Protein AF-X6D6J3-F1 (afdb_monomer_lite)

Secondary structure (DSSP, 8-state):
-----------PPP-------PPS---------PEEE-TTS-EEE---HHHHHHHHHHHHHHHHHHHHHHHT--HHHHHHHHHHHHHHHHHHHHHHHHHHHS---SHHHHHHHHHHHHHHHHTT-----HHHHHHHHHHHHT---

Radius of gyration: 28.51 Å; chains: 1; bounding box: 36×100×61 Å

Sequence (145 aa):
MSERQGKPGLREPEKQRDIFSPPKSVTWSRSMSIQLVCSNGQVVAAEGVAKLIAEHRRSIAELERLGKRAMEAEGTDAILLGQRLDAVMAEEAALRRRAAIAPVITIAEMKMKAAHFQRLTAHGWCEIDVDDLRALLDSFTKLQS

Foldseek 3Di:
DDDDDDDDDDDDDPPPDDPDPDPPDPPPPPPPQDFFQFPVRDTDGQDQLVVLLVVLVVLLVVLVVLVVVLVVDDDPVVVVSVVVSVVSVVVSLVSLRSSLQHADADPVSLVVSVVSVVVCVVVVSDDQDPSSVVSNVVSVVPHDD

pLDDT: mean 75.45, std 20.78, range [32.88, 96.06]

Structure (mmCIF, N/CA/C/O backbone):
data_AF-X6D6J3-F1
#
_entry.id   AF-X6D6J3-F1
#
loop_
_atom_site.group_PDB
_atom_site.id
_atom_site.type_symbol
_atom_site.label_atom_id
_atom_site.label_alt_id
_atom_site.label_comp_id
_atom_site.label_asym_id
_atom_site.label_entity_id
_atom_site.label_seq_id
_atom_site.pdbx_PDB_ins_code
_atom_site.Cartn_x
_atom_site.Cartn_y
_atom_site.Cartn_z
_atom_site.occupancy
_atom_site.B_iso_or_equiv
_atom_site.auth_seq_id
_atom_site.auth_comp_id
_atom_site.auth_asym_id
_atom_site.auth_atom_id
_atom_site.pdbx_PDB_model_num
ATOM 1 N N . MET A 1 1 ? 16.303 85.981 -34.163 1.00 40.22 1 MET A N 1
ATOM 2 C CA . MET A 1 1 ? 15.178 85.842 -35.112 1.00 40.22 1 MET A CA 1
ATOM 3 C C . MET A 1 1 ? 14.672 84.405 -35.060 1.00 40.22 1 MET A C 1
ATOM 5 O O . MET A 1 1 ? 15.509 83.520 -35.140 1.00 40.22 1 MET A O 1
ATOM 9 N N . SER A 1 2 ? 13.356 84.249 -34.842 1.00 44.34 2 SER A N 1
ATOM 10 C CA . SER A 1 2 ? 12.420 83.120 -35.090 1.00 44.34 2 SER A CA 1
ATOM 11 C C . SER A 1 2 ? 12.946 81.677 -35.135 1.00 44.34 2 SER A C 1
ATOM 13 O O . SER A 1 2 ? 13.811 81.356 -35.934 1.00 44.34 2 SER A O 1
ATOM 15 N N . GLU A 1 3 ? 12.506 80.767 -34.256 1.00 40.75 3 GLU A N 1
ATOM 16 C CA . GLU A 1 3 ? 11.193 80.067 -34.187 1.00 40.75 3 GLU A CA 1
ATOM 17 C C . GLU A 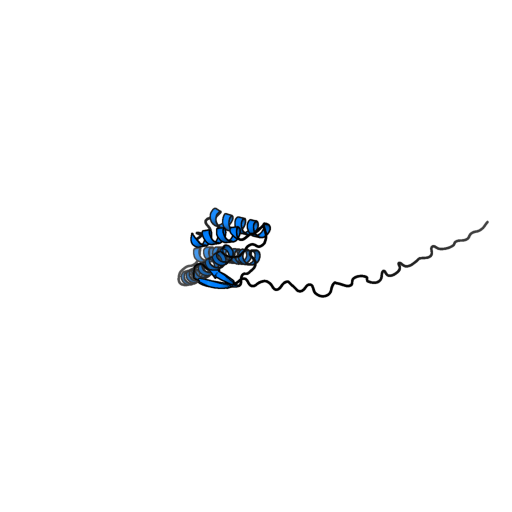1 3 ? 10.868 79.109 -35.351 1.00 40.75 3 GLU A C 1
ATOM 19 O O . GLU A 1 3 ? 10.693 79.556 -36.484 1.00 40.75 3 GLU A O 1
ATOM 24 N N . ARG A 1 4 ? 10.664 77.819 -35.000 1.00 43.91 4 ARG A N 1
ATOM 25 C CA . ARG A 1 4 ? 9.523 76.900 -35.311 1.00 43.91 4 ARG A CA 1
ATOM 26 C C . ARG A 1 4 ? 10.010 75.437 -35.246 1.00 43.91 4 ARG A C 1
ATOM 28 O O . ARG A 1 4 ? 10.804 75.014 -36.071 1.00 43.91 4 ARG A O 1
ATOM 35 N N . GLN A 1 5 ? 9.787 74.707 -34.148 1.00 42.56 5 GLN A N 1
ATOM 36 C CA . GLN A 1 5 ? 8.629 73.830 -33.859 1.00 42.56 5 GLN A CA 1
ATOM 37 C C . GLN A 1 5 ? 8.259 72.818 -34.964 1.00 42.56 5 GLN A C 1
ATOM 39 O O . GLN A 1 5 ? 7.881 73.214 -36.061 1.00 42.56 5 GLN A O 1
ATOM 44 N N . GLY A 1 6 ? 8.241 71.518 -34.618 1.00 37.97 6 GLY A N 1
ATOM 45 C CA . GLY A 1 6 ? 7.683 70.461 -35.474 1.00 37.97 6 GLY A CA 1
ATOM 46 C C . GLY A 1 6 ? 7.759 69.025 -34.924 1.00 37.97 6 GLY A C 1
ATOM 47 O O . GLY A 1 6 ? 8.567 68.246 -35.398 1.00 37.97 6 GLY A O 1
ATOM 48 N N . LYS A 1 7 ? 6.906 68.719 -33.930 1.00 51.12 7 LYS A N 1
ATOM 49 C CA . LYS A 1 7 ? 6.274 67.431 -33.525 1.00 51.12 7 LYS A CA 1
ATOM 50 C C . LYS A 1 7 ? 6.967 66.060 -33.774 1.00 51.12 7 LYS A C 1
ATOM 52 O O . LYS A 1 7 ? 7.229 65.706 -34.920 1.00 51.12 7 LYS A O 1
ATOM 57 N N . PRO A 1 8 ? 7.027 65.176 -32.751 1.00 41.38 8 PRO A N 1
ATOM 58 C CA . PRO A 1 8 ? 7.229 63.742 -32.949 1.00 41.38 8 PRO A CA 1
ATOM 59 C C . PRO A 1 8 ? 5.917 63.079 -33.402 1.00 41.38 8 PRO A C 1
ATOM 61 O O . PRO A 1 8 ? 4.907 63.102 -32.697 1.00 41.38 8 PRO A O 1
ATOM 64 N N . GLY A 1 9 ? 5.926 62.501 -34.602 1.00 40.22 9 GLY A N 1
ATOM 65 C CA . GLY A 1 9 ? 4.842 61.658 -35.095 1.00 40.22 9 GLY A CA 1
ATOM 66 C C . GLY A 1 9 ? 4.908 60.279 -34.446 1.00 40.22 9 GLY A C 1
ATOM 67 O O . GLY A 1 9 ? 5.805 59.497 -34.752 1.00 40.22 9 GLY A O 1
ATOM 68 N N . LEU A 1 10 ? 3.946 60.001 -33.564 1.00 42.59 10 LEU A N 1
ATOM 69 C CA . LEU A 1 10 ? 3.559 58.657 -33.140 1.00 42.59 10 LEU A CA 1
ATOM 70 C C . LEU A 1 10 ? 3.381 57.766 -34.375 1.00 42.59 10 LEU A C 1
ATOM 72 O O . LEU A 1 10 ? 2.545 58.054 -35.231 1.00 42.59 10 LEU A O 1
ATOM 76 N N . ARG A 1 11 ? 4.161 56.687 -34.460 1.00 39.00 1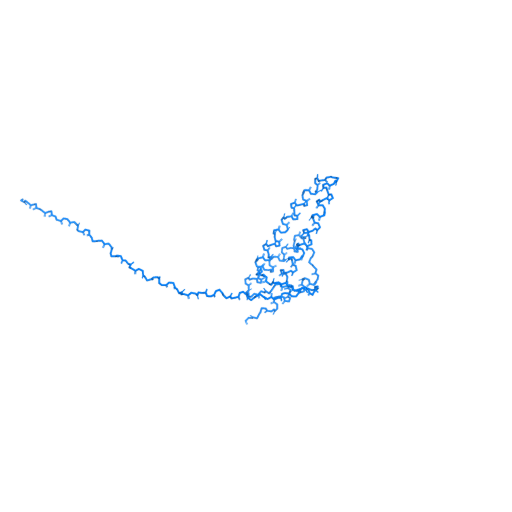1 ARG A N 1
ATOM 77 C CA . ARG A 1 11 ? 3.907 55.586 -35.387 1.00 39.00 11 ARG A CA 1
ATOM 78 C C . ARG A 1 11 ? 3.483 54.393 -34.536 1.00 39.00 11 ARG A C 1
ATOM 80 O O . ARG A 1 11 ? 4.248 53.926 -33.696 1.00 39.00 11 ARG A O 1
ATOM 87 N N . GLU A 1 12 ? 2.220 54.016 -34.688 1.00 47.50 12 GLU A N 1
ATOM 88 C CA . GLU A 1 12 ? 1.583 52.888 -34.012 1.00 47.50 12 GLU A CA 1
ATOM 89 C C . GLU A 1 12 ? 2.368 51.584 -34.244 1.00 47.50 12 GLU A C 1
ATOM 91 O O . GLU A 1 12 ? 2.921 51.395 -35.331 1.00 47.50 12 GLU A O 1
ATOM 96 N N . PRO A 1 13 ? 2.410 50.663 -33.268 1.00 42.41 13 PRO A N 1
ATOM 97 C CA . PRO A 1 13 ? 2.922 49.324 -33.510 1.00 42.41 13 PRO A CA 1
ATOM 98 C C . PRO A 1 13 ? 1.941 48.550 -34.401 1.00 42.41 13 PRO A C 1
ATOM 100 O O . PRO A 1 13 ? 0.781 48.330 -34.041 1.00 42.41 13 PRO A O 1
ATOM 103 N N . GLU A 1 14 ? 2.419 48.127 -35.573 1.00 43.84 14 GLU A N 1
ATOM 104 C CA . GLU A 1 14 ? 1.721 47.186 -36.445 1.00 43.84 14 GLU A CA 1
ATOM 105 C C . GLU A 1 14 ? 1.345 45.924 -35.661 1.00 43.84 14 GLU A C 1
ATOM 107 O O . GLU A 1 14 ? 2.186 45.240 -35.077 1.00 43.84 14 GLU A O 1
ATOM 112 N N . LYS A 1 15 ? 0.043 45.621 -35.668 1.00 47.25 15 LYS A N 1
ATOM 113 C CA . LYS A 1 15 ? -0.539 44.375 -35.173 1.00 47.25 15 LYS A CA 1
ATOM 114 C C . LYS A 1 15 ? 0.173 43.181 -35.805 1.00 47.25 15 LYS A C 1
ATOM 116 O O . LYS A 1 15 ? -0.075 42.844 -36.964 1.00 47.25 15 LYS A O 1
ATOM 121 N N . GLN A 1 16 ? 0.989 42.505 -35.008 1.00 41.84 16 GLN A N 1
ATOM 122 C CA . GLN A 1 16 ? 1.506 41.182 -35.313 1.00 41.84 16 GLN A CA 1
ATOM 123 C C . GLN A 1 16 ? 0.320 40.211 -35.303 1.00 41.84 16 GLN A C 1
ATOM 125 O O . GLN A 1 16 ? -0.196 39.838 -34.253 1.00 41.84 16 GLN A O 1
ATOM 130 N N . ARG A 1 17 ? -0.194 39.908 -36.497 1.00 44.16 17 ARG A N 1
ATOM 131 C CA . ARG A 1 17 ? -1.297 38.969 -36.693 1.00 44.16 17 ARG A CA 1
ATOM 132 C C . ARG A 1 17 ? -0.791 37.557 -36.427 1.00 44.16 17 ARG A C 1
ATOM 134 O O . ARG A 1 17 ? 0.134 37.095 -37.087 1.00 44.16 17 ARG A O 1
ATOM 141 N N . ASP A 1 18 ? -1.418 36.934 -35.441 1.00 46.78 18 ASP A N 1
ATOM 142 C CA . ASP A 1 18 ? -1.639 35.504 -35.245 1.00 46.78 18 ASP A CA 1
ATOM 143 C C . ASP A 1 18 ? -0.968 34.568 -36.265 1.00 46.78 18 ASP A C 1
ATOM 145 O O . ASP A 1 18 ? -1.542 34.203 -37.291 1.00 46.78 18 ASP A O 1
ATOM 149 N N . ILE A 1 19 ? 0.224 34.083 -35.915 1.00 45.50 19 ILE A N 1
ATOM 150 C CA . ILE A 1 19 ? 0.719 32.782 -36.377 1.00 45.50 19 ILE A CA 1
ATOM 151 C C . ILE A 1 19 ? 0.816 31.888 -35.143 1.00 45.50 19 ILE A C 1
ATOM 153 O O . ILE A 1 19 ? 1.887 31.516 -34.679 1.00 45.50 19 ILE A O 1
ATOM 157 N N . PHE A 1 20 ? -0.343 31.566 -34.576 1.00 39.88 20 PHE A N 1
ATOM 158 C CA . PHE A 1 20 ? -0.488 30.404 -33.712 1.00 39.88 20 PHE A CA 1
ATOM 159 C C . PHE A 1 20 ? -1.631 29.567 -34.273 1.00 39.88 20 PHE A C 1
ATOM 161 O O . PHE A 1 20 ? -2.774 29.647 -33.838 1.00 39.88 20 PHE A O 1
ATOM 168 N N . SER A 1 21 ? -1.324 28.785 -35.309 1.00 41.88 21 SER A N 1
ATOM 169 C CA . SER A 1 21 ? -2.112 27.586 -35.576 1.00 41.88 21 SER A CA 1
ATOM 170 C C . SER A 1 21 ? -1.672 26.536 -34.559 1.00 41.88 21 SER A C 1
ATOM 172 O O . SER A 1 21 ? -0.544 26.051 -34.670 1.00 41.88 21 SER A O 1
ATOM 174 N N . PRO A 1 22 ? -2.499 26.172 -33.563 1.00 44.19 22 PRO A N 1
ATOM 175 C CA . PRO A 1 22 ? -2.195 25.008 -32.751 1.00 44.19 22 PRO A CA 1
ATOM 176 C C . PRO A 1 22 ? -2.259 23.764 -33.653 1.00 44.19 22 PRO A C 1
ATOM 178 O O . PRO A 1 22 ? -3.188 23.649 -34.465 1.00 44.19 22 PRO A O 1
ATOM 181 N N . PRO A 1 23 ? -1.310 22.817 -33.550 1.00 45.50 23 PRO A N 1
ATOM 182 C CA . PRO A 1 23 ? -1.454 21.544 -34.232 1.00 45.50 23 PRO A CA 1
ATOM 183 C C . PRO A 1 23 ? -2.744 20.870 -33.754 1.00 45.50 23 PRO A C 1
ATOM 185 O O . PRO A 1 23 ? -2.975 20.672 -32.559 1.00 45.50 23 PRO A O 1
ATOM 188 N N . LYS A 1 24 ? -3.611 20.562 -34.722 1.00 49.81 24 LYS A N 1
ATOM 189 C CA . LYS A 1 24 ? -4.835 19.793 -34.516 1.00 49.81 24 LYS A CA 1
ATOM 190 C C . LYS A 1 24 ? -4.454 18.437 -33.923 1.00 49.81 24 LYS A C 1
ATOM 192 O O . LYS A 1 24 ? -3.605 17.739 -34.468 1.00 49.81 24 LYS A O 1
ATOM 197 N N . SER A 1 25 ? -5.115 18.104 -32.816 1.00 50.19 25 SER A N 1
ATOM 198 C CA . SER A 1 25 ? -5.152 16.784 -32.184 1.00 50.19 25 SER A CA 1
ATOM 199 C C . SER A 1 25 ? -3.788 16.151 -31.894 1.00 50.19 25 SER A C 1
ATOM 201 O O . SER A 1 25 ? -3.337 15.258 -32.608 1.00 50.19 25 SER A O 1
ATOM 203 N N . VAL A 1 26 ? -3.211 16.486 -30.736 1.00 40.06 26 VAL A N 1
ATOM 204 C CA . VAL A 1 26 ? -2.557 15.438 -29.943 1.00 40.06 26 VAL A CA 1
ATOM 205 C C . VAL A 1 26 ? -3.682 14.513 -29.499 1.00 40.06 26 VAL A C 1
ATOM 207 O O . VAL A 1 26 ? -4.415 14.795 -28.551 1.00 40.06 26 VAL A O 1
ATOM 210 N N . THR A 1 27 ? -3.885 13.433 -30.247 1.00 39.53 27 THR A N 1
ATOM 211 C CA . THR A 1 27 ? -4.588 12.272 -29.720 1.00 39.53 27 THR A CA 1
ATOM 212 C C . THR A 1 27 ? -3.818 11.868 -28.477 1.00 39.53 27 THR A C 1
ATOM 214 O O . THR A 1 27 ? -2.671 11.433 -28.583 1.00 39.53 27 THR A O 1
ATOM 217 N N . TRP A 1 28 ? -4.414 12.078 -27.303 1.00 32.88 28 TRP A N 1
ATOM 218 C CA . TRP A 1 28 ? -3.947 11.452 -26.079 1.00 32.88 28 TRP A CA 1
ATOM 219 C C . TRP A 1 28 ? -3.736 9.985 -26.419 1.00 32.88 28 TRP A C 1
ATOM 221 O O . TRP A 1 28 ? -4.694 9.309 -26.804 1.00 32.88 28 TRP A O 1
ATOM 231 N N . SER A 1 29 ? -2.478 9.536 -26.386 1.00 40.50 29 SER A N 1
ATOM 232 C CA . SER A 1 29 ? -2.153 8.125 -26.509 1.00 40.50 29 SER A CA 1
ATOM 233 C C . SER A 1 29 ? -3.081 7.405 -25.556 1.00 40.50 29 SER A C 1
ATOM 235 O O . SER A 1 29 ? -3.013 7.619 -24.346 1.00 40.50 29 SER A O 1
ATOM 237 N N . ARG A 1 30 ? -4.003 6.641 -26.146 1.00 45.78 30 ARG A N 1
ATOM 238 C CA . ARG A 1 30 ? -4.909 5.707 -25.493 1.00 45.78 30 ARG A CA 1
ATOM 239 C C . ARG A 1 30 ? -4.122 5.084 -24.350 1.00 45.78 30 ARG A C 1
ATOM 241 O O . ARG A 1 30 ? -3.200 4.320 -24.627 1.00 45.78 30 ARG A O 1
ATOM 248 N N . SER A 1 31 ? -4.393 5.492 -23.105 1.00 48.72 31 SER A N 1
ATOM 249 C CA . SER A 1 31 ? -3.720 4.912 -21.947 1.00 48.72 31 SER A CA 1
ATOM 250 C C . SER A 1 31 ? -3.904 3.414 -22.092 1.00 48.72 31 SER A C 1
ATOM 252 O O . SER A 1 31 ? -5.042 2.942 -22.102 1.00 48.72 31 SER A O 1
ATOM 254 N N . MET A 1 32 ? -2.816 2.684 -22.349 1.00 44.41 32 MET A N 1
ATOM 255 C CA . MET A 1 32 ? -2.883 1.236 -22.401 1.00 44.41 32 MET A CA 1
ATOM 256 C C . MET A 1 32 ? -3.327 0.817 -21.010 1.00 44.41 32 MET A C 1
ATOM 258 O O . MET A 1 32 ? -2.552 0.880 -20.060 1.00 44.41 32 MET A O 1
ATOM 262 N N . SER A 1 33 ? -4.602 0.462 -20.881 1.00 43.78 33 SER A N 1
ATOM 263 C CA . SER A 1 33 ? -5.154 -0.159 -19.692 1.00 43.78 33 SER A CA 1
ATOM 264 C C . SER A 1 33 ? -4.527 -1.543 -19.609 1.00 43.78 33 SER A C 1
ATOM 266 O O . SER A 1 33 ? -5.084 -2.525 -20.101 1.00 43.78 33 SER A O 1
ATOM 268 N N . ILE A 1 34 ? -3.303 -1.597 -19.085 1.00 53.78 34 ILE A N 1
ATOM 269 C CA . ILE A 1 34 ? -2.626 -2.851 -18.795 1.00 53.78 34 ILE A CA 1
ATOM 270 C C . ILE A 1 34 ? -3.467 -3.520 -17.713 1.00 53.78 34 ILE A C 1
ATOM 272 O O . ILE A 1 34 ? -3.844 -2.900 -16.724 1.00 53.78 34 ILE A O 1
ATOM 276 N N . GLN A 1 35 ? -3.847 -4.765 -17.942 1.00 56.84 35 GLN A N 1
ATOM 277 C CA . GLN A 1 35 ? -4.564 -5.544 -16.948 1.00 56.84 35 GLN A CA 1
ATOM 278 C C . GLN A 1 35 ? -3.522 -6.145 -16.006 1.00 56.84 35 GLN A C 1
ATOM 280 O O . GLN A 1 35 ? -2.629 -6.873 -16.434 1.00 56.84 35 GLN A O 1
ATOM 285 N N . LEU A 1 36 ? -3.589 -5.767 -14.736 1.00 57.75 36 LEU A N 1
ATOM 286 C CA . LEU A 1 36 ? -2.740 -6.291 -13.681 1.00 57.75 36 LEU A CA 1
ATOM 287 C C . LEU A 1 36 ? -3.370 -7.561 -13.132 1.00 57.75 36 LEU A C 1
ATOM 289 O O . LEU A 1 36 ? -4.488 -7.501 -12.632 1.00 57.75 36 LEU A O 1
ATOM 293 N N . VAL A 1 37 ? -2.654 -8.680 -13.212 1.00 56.69 37 VAL A N 1
ATOM 294 C CA . VAL A 1 37 ? -3.032 -9.918 -12.526 1.00 56.69 37 VAL A CA 1
ATOM 295 C C . VAL A 1 37 ? -2.333 -9.915 -11.171 1.00 56.69 37 VAL A C 1
ATOM 297 O O . VAL A 1 37 ? -1.108 -10.000 -11.095 1.00 56.69 37 VAL A O 1
ATOM 300 N N . CYS A 1 38 ? -3.106 -9.738 -10.107 1.00 55.41 38 CYS A N 1
ATOM 301 C CA . CYS A 1 38 ? -2.641 -9.817 -8.729 1.00 55.41 38 CYS A CA 1
ATOM 302 C C . CYS A 1 38 ? -2.203 -11.256 -8.386 1.00 55.41 38 CYS A C 1
ATOM 304 O O . CYS A 1 38 ? -2.646 -12.212 -9.021 1.00 55.41 38 CYS A O 1
ATOM 306 N N . SER A 1 39 ? -1.384 -11.430 -7.344 1.00 50.94 39 SER A N 1
ATOM 307 C CA . SER A 1 39 ? -0.948 -12.751 -6.840 1.00 50.94 39 SER A CA 1
ATOM 308 C C . SER A 1 39 ? -2.115 -13.676 -6.461 1.00 50.94 39 SER A C 1
ATOM 310 O O . SER A 1 39 ? -2.010 -14.893 -6.568 1.00 50.94 39 SER A O 1
ATOM 312 N N . ASN A 1 40 ? -3.266 -13.099 -6.108 1.00 58.12 40 ASN A N 1
ATOM 313 C CA . ASN A 1 40 ? -4.524 -13.802 -5.848 1.00 58.12 40 ASN A CA 1
ATOM 314 C C . ASN A 1 40 ? -5.365 -14.097 -7.117 1.00 58.12 40 ASN A C 1
ATOM 316 O O . ASN A 1 40 ? -6.527 -14.480 -7.004 1.00 58.12 40 ASN A O 1
ATOM 320 N N . GLY A 1 41 ? -4.824 -13.867 -8.318 1.00 55.50 41 GLY A N 1
ATOM 321 C CA . GLY A 1 41 ? -5.496 -14.092 -9.602 1.00 55.50 41 GLY A CA 1
ATOM 322 C C . GLY A 1 41 ? -6.492 -13.005 -10.026 1.00 55.50 41 GLY A C 1
ATOM 323 O O . GLY A 1 41 ? -7.100 -13.123 -11.089 1.00 55.50 41 GLY A O 1
ATOM 324 N N . GLN A 1 42 ? -6.677 -11.940 -9.237 1.00 55.88 42 GLN A N 1
ATOM 325 C CA . GLN A 1 42 ? -7.598 -10.854 -9.587 1.00 55.88 42 GLN A CA 1
ATOM 326 C C . GLN A 1 42 ? -7.036 -9.961 -10.693 1.00 55.88 42 GLN A C 1
ATOM 328 O O . GLN A 1 42 ? -5.863 -9.600 -10.668 1.00 55.88 42 GLN A O 1
ATOM 333 N N . VAL A 1 43 ? -7.897 -9.557 -11.630 1.00 55.47 43 VAL A N 1
ATOM 334 C CA . VAL A 1 43 ? -7.536 -8.674 -12.744 1.00 55.47 43 VAL A CA 1
ATOM 335 C C . VAL A 1 43 ? -7.998 -7.243 -12.462 1.00 55.47 43 VAL A C 1
ATOM 337 O O . VAL A 1 43 ? -9.187 -7.012 -12.254 1.00 55.47 43 VAL A O 1
ATOM 340 N N . VAL A 1 44 ? -7.077 -6.273 -12.460 1.00 58.66 44 VAL A N 1
ATOM 341 C CA . VAL A 1 44 ? -7.365 -4.857 -12.152 1.00 58.66 44 VAL A CA 1
ATOM 342 C C . VAL A 1 44 ? -6.776 -3.934 -13.221 1.00 58.66 44 VAL A C 1
ATOM 344 O O . VAL A 1 44 ? -5.715 -4.211 -13.775 1.00 58.66 44 VAL A O 1
ATOM 347 N N . ALA A 1 45 ? -7.436 -2.811 -13.519 1.00 58.44 45 ALA A N 1
ATOM 348 C CA . ALA A 1 45 ? -6.882 -1.798 -14.417 1.00 58.44 45 ALA A CA 1
ATOM 349 C C . ALA A 1 45 ? -5.573 -1.206 -13.849 1.00 58.44 45 ALA A C 1
ATOM 351 O O . ALA A 1 45 ? -5.534 -0.756 -12.698 1.00 58.44 45 ALA A O 1
ATOM 352 N N . ALA A 1 46 ? -4.511 -1.191 -14.660 1.00 61.97 46 ALA A N 1
ATOM 353 C CA . ALA A 1 46 ? -3.252 -0.529 -14.343 1.00 61.97 46 ALA A CA 1
ATOM 354 C C . ALA A 1 46 ? -3.456 0.980 -14.341 1.00 61.97 46 ALA A C 1
ATOM 356 O O . ALA A 1 46 ? -3.536 1.636 -15.380 1.00 61.97 46 ALA A O 1
ATOM 357 N N . GLU A 1 47 ? -3.536 1.531 -13.143 1.00 71.25 47 GLU A N 1
ATOM 358 C CA . GLU A 1 47 ? -3.367 2.954 -12.931 1.00 71.25 47 GLU A CA 1
ATOM 359 C C . GLU A 1 47 ? -1.878 3.311 -12.951 1.00 71.25 47 GLU A C 1
ATOM 361 O O . GLU A 1 47 ? -1.023 2.484 -12.630 1.00 71.25 47 GLU A O 1
ATOM 366 N N . GLY A 1 48 ? -1.558 4.558 -13.306 1.00 83.12 48 GLY A N 1
ATOM 367 C CA . GLY A 1 48 ? -0.178 5.037 -13.262 1.00 83.12 48 GLY A CA 1
ATOM 368 C C . GLY A 1 48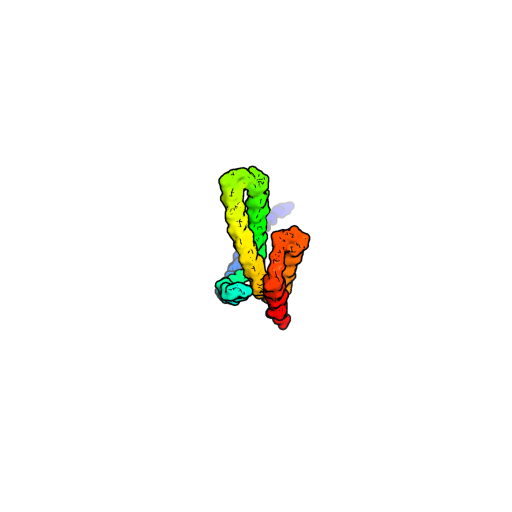 ? 0.408 4.940 -11.850 1.00 83.12 48 GLY A C 1
ATOM 369 O O . GLY A 1 48 ? -0.270 5.241 -10.864 1.00 83.12 48 GLY A O 1
ATOM 370 N N . VAL A 1 49 ? 1.689 4.577 -11.753 1.00 88.75 49 VAL A N 1
ATOM 371 C CA . VAL A 1 49 ? 2.419 4.367 -10.486 1.00 8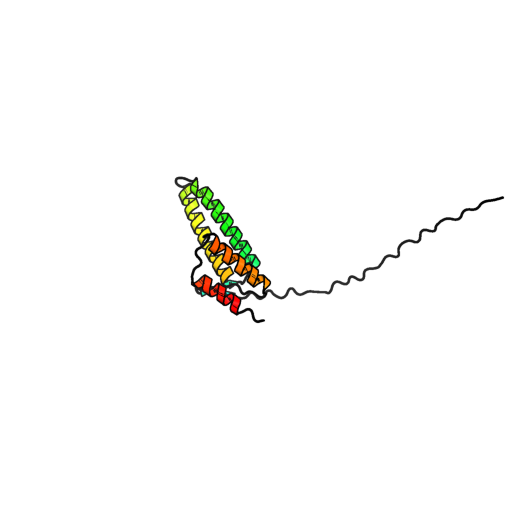8.75 49 VAL A CA 1
ATOM 372 C C . VAL A 1 49 ? 2.250 5.541 -9.514 1.00 88.75 49 VAL A C 1
ATOM 374 O O . VAL A 1 49 ? 2.017 5.337 -8.324 1.00 88.75 49 VAL A O 1
ATOM 377 N N . ALA A 1 50 ? 2.296 6.777 -10.016 1.00 89.62 50 ALA A N 1
ATOM 378 C CA . ALA A 1 50 ? 2.111 7.974 -9.198 1.00 89.62 50 ALA A CA 1
ATOM 379 C C . ALA A 1 50 ? 0.710 8.065 -8.559 1.00 89.62 50 ALA A C 1
ATOM 381 O O . ALA A 1 50 ? 0.595 8.469 -7.401 1.00 89.62 50 ALA A O 1
ATOM 382 N N . LYS A 1 51 ? -0.348 7.666 -9.283 1.00 92.69 51 LYS A N 1
ATOM 383 C CA . LYS A 1 51 ? -1.731 7.662 -8.777 1.00 92.69 51 LYS A CA 1
ATOM 384 C C . LYS A 1 51 ? -1.886 6.646 -7.650 1.00 92.69 51 LYS A C 1
ATOM 386 O O . LYS A 1 51 ? -2.357 7.015 -6.577 1.00 92.69 51 LYS A O 1
ATOM 391 N N . LEU A 1 52 ? -1.390 5.425 -7.858 1.00 92.56 52 LEU A N 1
ATOM 392 C CA . LEU A 1 52 ? -1.426 4.354 -6.857 1.00 92.56 52 LEU A CA 1
ATOM 393 C C . LEU A 1 52 ? -0.652 4.729 -5.589 1.00 92.56 52 LEU A C 1
ATOM 395 O O . LEU A 1 52 ? -1.147 4.539 -4.483 1.00 92.56 52 LEU A O 1
ATOM 399 N N . ILE A 1 53 ? 0.533 5.332 -5.728 1.00 92.12 53 ILE A N 1
ATOM 400 C CA . ILE A 1 53 ? 1.315 5.823 -4.583 1.00 92.12 53 ILE A CA 1
ATOM 401 C C . ILE A 1 53 ? 0.566 6.932 -3.831 1.00 92.12 53 ILE A C 1
ATOM 403 O O . ILE A 1 53 ? 0.572 6.957 -2.600 1.00 92.12 53 ILE A O 1
ATOM 407 N N . ALA A 1 54 ? -0.074 7.861 -4.546 1.00 94.12 54 ALA A N 1
ATOM 408 C CA . ALA A 1 54 ? -0.843 8.933 -3.922 1.00 94.12 54 ALA A CA 1
ATOM 409 C C . ALA A 1 54 ? -2.077 8.399 -3.176 1.00 94.12 54 ALA A C 1
ATOM 411 O O . ALA A 1 54 ? -2.351 8.844 -2.064 1.00 94.12 54 ALA A O 1
ATOM 412 N N . GLU A 1 55 ? -2.795 7.437 -3.759 1.00 95.00 55 GLU A N 1
ATOM 413 C CA . GLU A 1 55 ? -3.908 6.730 -3.112 1.00 95.00 55 GLU A CA 1
ATOM 414 C C . GLU A 1 55 ? -3.450 5.996 -1.854 1.00 95.00 55 GLU A C 1
ATOM 416 O O . GLU A 1 55 ? -4.010 6.210 -0.781 1.00 95.00 55 GLU A O 1
ATOM 421 N N . HIS A 1 56 ? -2.363 5.235 -1.955 1.00 93.50 56 HIS A N 1
ATOM 422 C CA . HIS A 1 56 ? -1.775 4.523 -0.828 1.00 93.50 56 HIS A CA 1
ATOM 423 C C . HIS A 1 56 ? -1.418 5.456 0.337 1.00 93.50 56 HIS A C 1
ATOM 425 O O . HIS A 1 56 ? -1.740 5.181 1.489 1.00 93.50 56 HIS A O 1
ATOM 431 N N . ARG A 1 57 ? -0.800 6.610 0.049 1.00 92.56 57 ARG A N 1
ATOM 432 C CA . ARG A 1 57 ? -0.471 7.615 1.077 1.00 92.56 57 ARG A CA 1
ATOM 433 C C . ARG A 1 57 ? -1.709 8.187 1.763 1.00 92.56 57 ARG A C 1
ATOM 435 O O . ARG A 1 57 ? -1.664 8.427 2.964 1.00 92.56 57 ARG A O 1
ATOM 442 N N . ARG A 1 58 ? -2.800 8.407 1.022 1.00 94.81 58 ARG A N 1
ATOM 443 C CA . ARG A 1 58 ? -4.072 8.848 1.617 1.00 94.81 58 ARG A CA 1
ATOM 444 C C . ARG A 1 58 ? -4.657 7.776 2.533 1.00 94.81 58 ARG A C 1
ATOM 446 O O . ARG A 1 58 ? -5.134 8.123 3.607 1.00 94.81 58 ARG A O 1
ATOM 453 N N . SER A 1 59 ? -4.570 6.507 2.135 1.00 93.62 59 SER A N 1
ATOM 454 C CA . SER A 1 59 ? -5.015 5.381 2.962 1.00 93.62 59 SER A CA 1
ATOM 455 C C . SER A 1 59 ? -4.244 5.309 4.281 1.00 93.62 59 SER A C 1
ATOM 457 O O . SER A 1 59 ? -4.857 5.223 5.339 1.00 93.62 59 SER A O 1
ATOM 459 N N . ILE A 1 60 ? -2.912 5.448 4.242 1.00 92.06 60 ILE A N 1
ATOM 460 C CA . ILE A 1 60 ? -2.077 5.495 5.456 1.00 92.06 60 ILE A CA 1
ATOM 461 C C . ILE A 1 60 ? -2.462 6.677 6.351 1.00 92.06 60 ILE A C 1
ATOM 463 O O . ILE A 1 60 ? -2.636 6.504 7.553 1.00 92.06 60 ILE A O 1
ATOM 467 N N . ALA A 1 61 ? -2.653 7.869 5.782 1.00 93.19 61 ALA A N 1
ATOM 468 C CA . ALA A 1 61 ? -3.055 9.037 6.564 1.00 93.19 61 ALA A CA 1
ATOM 469 C C . ALA A 1 61 ? -4.426 8.844 7.246 1.00 93.19 61 ALA A C 1
ATOM 471 O O . ALA A 1 61 ? -4.626 9.287 8.379 1.00 93.19 61 ALA A O 1
ATOM 472 N N . GLU A 1 62 ? -5.370 8.168 6.583 1.00 95.06 62 GLU A N 1
ATOM 473 C CA . GLU A 1 62 ? -6.655 7.813 7.191 1.00 95.06 62 GLU A CA 1
ATOM 474 C C . GLU A 1 62 ? -6.490 6.756 8.292 1.00 95.06 62 GLU A C 1
ATOM 476 O O . GLU A 1 62 ? -7.107 6.907 9.346 1.00 95.06 62 GLU A O 1
ATOM 481 N N . LEU A 1 63 ? -5.627 5.747 8.108 1.00 93.19 63 LEU A N 1
ATOM 482 C CA . LEU A 1 63 ? -5.295 4.773 9.157 1.00 93.19 63 LEU A CA 1
ATOM 483 C C . LEU A 1 63 ? -4.720 5.450 10.397 1.00 93.19 63 LEU A C 1
ATOM 485 O O . LEU A 1 63 ? -5.200 5.207 11.499 1.00 93.19 63 LEU A O 1
ATOM 489 N N . GLU A 1 64 ? -3.751 6.349 10.233 1.00 92.88 64 GLU A N 1
ATOM 490 C CA . GLU A 1 64 ? -3.169 7.095 11.351 1.00 92.88 64 GLU A CA 1
ATOM 491 C C . GLU A 1 64 ? -4.225 7.931 12.083 1.00 92.88 64 GLU A C 1
ATOM 493 O O . GLU A 1 64 ? -4.257 7.981 13.316 1.00 92.88 64 GLU A O 1
ATOM 498 N N . ARG A 1 65 ? -5.114 8.591 11.332 1.00 95.19 65 ARG A N 1
ATOM 499 C CA . ARG A 1 65 ? -6.192 9.404 11.904 1.00 95.19 65 ARG A CA 1
ATOM 500 C C . ARG A 1 65 ? -7.205 8.548 12.663 1.00 95.19 65 ARG A C 1
ATOM 502 O O . ARG A 1 65 ? -7.644 8.942 13.743 1.00 95.19 65 ARG A O 1
ATOM 509 N N . LEU A 1 66 ? -7.600 7.407 12.103 1.00 94.88 66 LEU A N 1
ATOM 510 C CA . LEU A 1 66 ? -8.520 6.474 12.749 1.00 94.88 66 LEU A CA 1
ATOM 511 C C . LEU A 1 66 ? -7.883 5.814 13.968 1.00 94.88 66 LEU A C 1
ATOM 513 O O . LEU A 1 66 ? -8.550 5.718 14.991 1.00 94.88 66 LEU A O 1
ATOM 517 N N . GLY A 1 67 ? -6.602 5.452 13.893 1.00 92.44 67 GLY A N 1
ATOM 518 C CA . GLY A 1 67 ? -5.850 4.870 15.001 1.00 92.44 67 GLY A CA 1
ATOM 519 C C . GLY A 1 67 ? -5.805 5.812 16.198 1.00 92.44 67 GLY A C 1
ATOM 520 O O . GLY A 1 67 ? -6.164 5.414 17.300 1.00 92.44 67 GLY A O 1
ATOM 521 N N . LYS A 1 68 ? -5.496 7.097 15.970 1.00 94.19 68 LYS A N 1
ATOM 522 C CA . LYS A 1 68 ? -5.542 8.129 17.023 1.00 94.19 68 LYS A CA 1
ATOM 523 C C . LYS A 1 68 ? -6.919 8.230 17.678 1.00 94.19 68 LYS A C 1
ATOM 525 O O . LYS A 1 68 ? -7.014 8.249 18.895 1.00 94.19 68 LYS A O 1
ATOM 530 N N . ARG A 1 69 ? -7.990 8.242 16.878 1.00 94.69 69 ARG A N 1
ATOM 531 C CA . ARG A 1 69 ? -9.364 8.281 17.405 1.00 94.69 69 ARG A CA 1
ATOM 532 C C . ARG A 1 69 ? -9.729 7.016 18.176 1.00 94.69 69 ARG A C 1
ATOM 534 O O . ARG A 1 69 ? -10.448 7.102 19.159 1.00 94.69 69 ARG A O 1
ATOM 541 N N . ALA A 1 70 ? -9.258 5.856 17.725 1.00 93.06 70 ALA A N 1
ATOM 542 C CA . ALA A 1 70 ? -9.513 4.584 18.388 1.00 93.06 70 ALA A CA 1
ATOM 543 C C . ALA A 1 70 ? -8.830 4.503 19.759 1.00 93.06 70 ALA A C 1
ATOM 545 O O . ALA A 1 70 ? -9.397 3.908 20.666 1.00 93.06 70 ALA A O 1
ATOM 546 N N . MET A 1 71 ? -7.666 5.143 19.938 1.00 93.44 71 MET A N 1
ATOM 547 C CA . MET A 1 71 ? -6.979 5.208 21.237 1.00 93.44 71 MET A CA 1
ATOM 548 C C . MET A 1 71 ? -7.785 5.937 22.322 1.00 93.44 71 MET A C 1
ATOM 550 O O . MET A 1 71 ? -7.552 5.702 23.503 1.00 93.44 71 MET A O 1
ATOM 554 N N . GLU A 1 72 ? -8.701 6.822 21.932 1.00 94.44 72 GLU A N 1
ATOM 555 C CA . GLU A 1 72 ? -9.512 7.644 22.841 1.00 94.44 72 GLU A CA 1
ATOM 556 C C . GLU A 1 72 ? -10.959 7.138 22.969 1.00 94.44 72 GLU A C 1
ATOM 558 O O . GLU A 1 72 ? -11.740 7.685 23.744 1.00 94.44 72 GLU A O 1
ATOM 563 N N . ALA A 1 73 ? -11.346 6.132 22.181 1.00 93.62 73 ALA A N 1
ATOM 564 C CA . ALA A 1 73 ? -12.721 5.661 22.106 1.00 93.62 73 ALA A CA 1
ATOM 565 C C . ALA A 1 73 ? -12.997 4.526 23.098 1.00 93.62 73 ALA A C 1
ATOM 567 O O . ALA A 1 73 ? -12.158 3.657 23.328 1.00 93.62 73 ALA A O 1
ATOM 568 N N . GLU A 1 74 ? -14.226 4.478 23.612 1.00 93.38 74 GLU A N 1
ATOM 569 C CA . GLU A 1 74 ? -14.696 3.431 24.519 1.00 93.38 74 GLU A CA 1
ATOM 570 C C . GLU A 1 74 ? -16.033 2.843 24.045 1.00 93.38 74 GLU A C 1
ATOM 572 O O . GLU A 1 74 ? -16.750 3.424 23.224 1.00 93.38 74 GLU A O 1
ATOM 577 N N . GLY A 1 75 ? -16.375 1.662 24.562 1.00 93.75 75 GLY A N 1
ATOM 578 C CA . GLY A 1 75 ? -17.660 1.013 24.304 1.00 93.75 75 GLY A CA 1
ATOM 579 C C . GLY A 1 75 ? -17.940 0.784 22.814 1.00 93.75 75 GLY A C 1
ATOM 580 O O . GLY A 1 75 ? -17.093 0.297 22.065 1.00 93.75 75 GLY A O 1
ATOM 581 N N . THR A 1 76 ? -19.154 1.115 22.379 1.00 93.00 76 THR A N 1
ATOM 582 C CA . THR A 1 76 ? -19.619 0.883 21.002 1.00 93.00 76 THR A CA 1
AT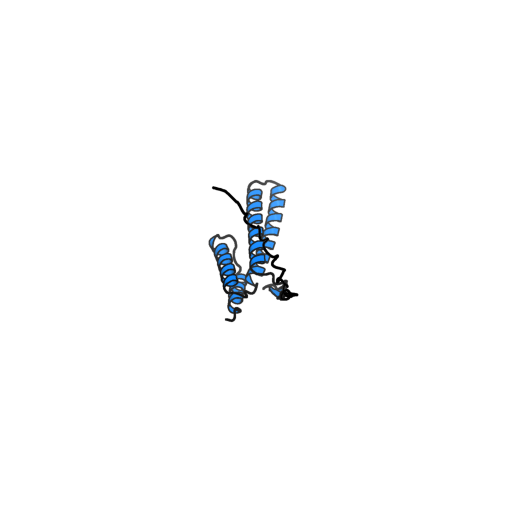OM 583 C C . THR A 1 76 ? -18.814 1.666 19.962 1.00 93.00 76 THR A C 1
ATOM 585 O O . THR A 1 76 ? -18.578 1.157 18.866 1.00 93.00 76 THR A O 1
ATOM 588 N N . ASP A 1 77 ? -18.340 2.868 20.298 1.00 92.25 77 ASP A N 1
ATOM 589 C CA . ASP A 1 77 ? -17.563 3.699 19.373 1.00 92.25 77 ASP A CA 1
ATOM 590 C C . ASP A 1 77 ? -16.191 3.084 19.081 1.00 92.25 77 ASP A C 1
ATOM 592 O O . ASP A 1 77 ? -15.738 3.108 17.934 1.00 92.25 77 ASP A O 1
ATOM 596 N N . ALA A 1 78 ? -15.565 2.458 20.083 1.00 92.88 78 ALA A N 1
ATOM 597 C CA . ALA A 1 78 ? -14.323 1.710 19.899 1.00 92.88 78 ALA A CA 1
ATOM 598 C C . ALA A 1 78 ? -14.514 0.522 18.943 1.00 92.88 78 ALA A C 1
ATOM 600 O O . ALA A 1 78 ? -13.681 0.295 18.066 1.00 92.88 78 ALA A O 1
ATOM 601 N N . ILE A 1 79 ? -15.639 -0.196 19.053 1.00 94.38 79 ILE A N 1
ATOM 602 C CA . ILE A 1 79 ? -15.963 -1.328 18.169 1.00 94.38 79 ILE A CA 1
ATOM 603 C C . ILE A 1 79 ? -16.136 -0.852 16.722 1.00 94.38 79 ILE A C 1
ATOM 605 O O . ILE A 1 79 ? -15.546 -1.427 15.807 1.00 94.38 79 ILE A O 1
ATOM 609 N N . LEU A 1 80 ? -16.907 0.219 16.503 1.00 95.62 80 LEU A N 1
ATOM 610 C CA . LEU A 1 80 ? -17.128 0.775 15.164 1.00 95.62 80 LEU A CA 1
ATOM 611 C C . LEU A 1 80 ? -15.835 1.325 14.547 1.00 95.62 80 LEU A C 1
ATOM 613 O O . LEU A 1 80 ? -15.601 1.169 13.346 1.00 95.62 80 LEU A O 1
ATOM 617 N N . LEU A 1 81 ? -14.977 1.958 15.353 1.00 95.31 81 LEU A N 1
ATOM 618 C CA . LEU A 1 81 ? -13.665 2.419 14.900 1.00 95.31 81 LEU A CA 1
ATOM 619 C C . LEU A 1 81 ? -12.732 1.255 14.567 1.00 95.31 81 LEU A C 1
ATOM 621 O O . LEU A 1 81 ? -12.045 1.340 13.553 1.00 95.31 81 LEU A O 1
ATOM 625 N N . GLY A 1 82 ? -12.757 0.172 15.347 1.00 93.81 82 GLY A N 1
ATOM 626 C CA . GLY A 1 82 ? -12.029 -1.063 15.046 1.00 93.81 82 GLY A CA 1
ATOM 627 C C . GLY A 1 82 ? -12.435 -1.656 13.696 1.00 93.81 82 GLY A C 1
ATOM 628 O O . GLY A 1 82 ? -11.592 -1.843 12.826 1.00 93.81 82 GLY A O 1
ATOM 629 N N . GLN A 1 83 ? -13.738 -1.821 13.452 1.00 95.50 83 GLN A N 1
ATOM 630 C CA . GLN A 1 83 ? -14.246 -2.315 12.163 1.00 95.50 83 GLN A CA 1
ATOM 631 C C . GLN A 1 83 ? -13.844 -1.417 10.987 1.00 95.50 83 GLN A C 1
ATOM 633 O O . GLN A 1 83 ? -13.523 -1.894 9.897 1.00 95.50 83 GLN A O 1
ATOM 638 N N . ARG A 1 84 ? -13.857 -0.095 11.194 1.00 96.06 84 ARG A N 1
ATOM 639 C CA . ARG A 1 84 ? -13.428 0.855 10.166 1.00 96.06 84 ARG A CA 1
ATOM 640 C C . ARG A 1 84 ? -11.920 0.792 9.926 1.00 96.06 84 ARG A C 1
ATOM 642 O O . ARG A 1 84 ? -11.507 0.911 8.777 1.00 96.06 84 ARG A O 1
ATOM 649 N N . LEU A 1 85 ? -11.114 0.609 10.971 1.00 95.06 85 LEU A N 1
ATOM 650 C CA . LEU A 1 85 ? -9.673 0.390 10.846 1.00 95.06 85 LEU A CA 1
ATOM 651 C C . LEU A 1 85 ? -9.388 -0.858 10.012 1.00 95.06 85 LEU A C 1
ATOM 653 O O . LEU A 1 85 ? -8.642 -0.758 9.043 1.00 95.06 85 LEU A O 1
ATOM 657 N N . ASP A 1 86 ? -10.045 -1.980 10.309 1.00 94.44 86 ASP A N 1
ATOM 658 C CA . ASP A 1 86 ? -9.884 -3.229 9.555 1.00 94.44 86 ASP A CA 1
ATOM 659 C C . ASP A 1 86 ? -10.214 -3.049 8.067 1.00 94.44 86 ASP A C 1
ATOM 661 O O . ASP A 1 86 ? -9.457 -3.484 7.195 1.00 94.44 86 ASP A O 1
ATOM 665 N N . ALA A 1 87 ? -11.309 -2.346 7.761 1.00 95.25 87 ALA A N 1
ATOM 666 C CA . ALA A 1 87 ? -11.700 -2.061 6.383 1.00 95.25 87 ALA A CA 1
ATOM 667 C C . ALA A 1 87 ? -10.650 -1.215 5.639 1.00 95.25 87 ALA A C 1
ATOM 669 O O . ALA A 1 87 ? -10.278 -1.543 4.511 1.00 95.25 87 ALA A O 1
ATOM 670 N N . VAL A 1 88 ? -10.135 -0.153 6.271 1.00 94.75 88 VAL A N 1
ATOM 671 C CA . VAL A 1 88 ? -9.117 0.714 5.655 1.00 94.75 88 VAL A CA 1
ATOM 672 C C . VAL A 1 88 ? -7.764 -0.001 5.554 1.00 94.75 88 VAL A C 1
ATOM 674 O O . VAL A 1 88 ? -7.044 0.210 4.581 1.00 94.75 88 VAL A O 1
ATOM 677 N N . MET A 1 89 ? -7.416 -0.888 6.493 1.00 91.88 89 MET A N 1
ATOM 678 C CA . MET A 1 89 ? -6.202 -1.713 6.399 1.00 91.88 89 MET A CA 1
ATOM 679 C C . MET A 1 89 ? -6.283 -2.680 5.215 1.00 91.88 89 MET A C 1
ATOM 681 O O . MET A 1 89 ? -5.313 -2.837 4.474 1.00 91.88 89 MET A O 1
ATOM 685 N N . ALA A 1 90 ? -7.447 -3.292 4.984 1.00 92.31 90 ALA A N 1
ATOM 686 C CA . ALA A 1 90 ? -7.657 -4.152 3.824 1.00 92.31 90 ALA A CA 1
ATOM 687 C C . ALA A 1 90 ? -7.533 -3.377 2.497 1.00 92.31 90 ALA A C 1
ATOM 689 O O . ALA A 1 90 ? -6.943 -3.883 1.535 1.00 92.31 90 ALA A O 1
ATOM 690 N N . GLU A 1 91 ? -8.050 -2.145 2.448 1.00 92.25 91 GLU A N 1
ATOM 691 C CA . GLU A 1 91 ? -7.928 -1.258 1.288 1.00 92.25 91 GLU A CA 1
ATOM 692 C C . GLU A 1 91 ? -6.478 -0.802 1.055 1.00 92.25 91 GLU A C 1
ATOM 694 O O . GLU A 1 91 ? -5.989 -0.877 -0.077 1.00 92.25 91 GLU A O 1
ATOM 699 N N . GLU A 1 92 ? -5.758 -0.410 2.113 1.00 93.44 92 GLU A N 1
ATOM 700 C CA . GLU A 1 92 ? -4.331 -0.068 2.048 1.00 93.44 92 GLU A CA 1
ATOM 701 C C . GLU A 1 92 ? -3.529 -1.232 1.465 1.00 93.44 92 GLU A C 1
ATOM 703 O O . GLU A 1 92 ? -2.803 -1.048 0.483 1.00 93.44 92 GLU A O 1
ATOM 708 N N . ALA A 1 93 ? -3.753 -2.448 1.972 1.00 90.62 93 ALA A N 1
ATOM 709 C CA . ALA A 1 93 ? -3.038 -3.630 1.519 1.00 90.62 93 ALA A CA 1
ATOM 710 C C . ALA A 1 93 ? -3.321 -3.927 0.037 1.00 90.62 93 ALA A C 1
ATOM 712 O O . ALA A 1 93 ? -2.417 -4.299 -0.716 1.00 90.62 93 ALA A O 1
ATOM 713 N N . ALA A 1 94 ? -4.562 -3.732 -0.420 1.00 90.50 94 ALA A N 1
ATOM 714 C CA . ALA A 1 94 ? -4.918 -3.885 -1.828 1.00 90.50 94 ALA A CA 1
ATOM 715 C C . ALA A 1 94 ? -4.246 -2.824 -2.717 1.00 90.50 94 ALA A C 1
ATOM 717 O O . ALA A 1 94 ? -3.723 -3.156 -3.785 1.00 90.50 94 ALA A O 1
ATOM 718 N N . LEU A 1 95 ? -4.209 -1.561 -2.284 1.00 91.12 95 LEU A N 1
ATOM 719 C CA . LEU A 1 95 ? -3.520 -0.481 -2.997 1.00 91.12 95 LEU A CA 1
ATOM 720 C C . LEU A 1 95 ? -2.014 -0.723 -3.070 1.00 91.12 95 LEU A C 1
ATOM 722 O O . LEU A 1 95 ? -1.403 -0.510 -4.119 1.00 91.12 95 LEU A O 1
ATOM 726 N N . ARG A 1 96 ? -1.423 -1.218 -1.985 1.00 91.06 96 ARG A N 1
ATOM 727 C CA . ARG A 1 96 ? -0.009 -1.572 -1.911 1.00 91.06 96 ARG A CA 1
ATOM 728 C C . ARG A 1 96 ? 0.349 -2.665 -2.905 1.00 91.06 96 ARG A C 1
ATOM 730 O O . ARG A 1 96 ? 1.293 -2.498 -3.676 1.00 91.06 96 ARG A O 1
ATOM 737 N N . ARG A 1 97 ? -0.461 -3.727 -2.961 1.00 90.75 97 ARG A N 1
ATOM 738 C CA . ARG A 1 97 ? -0.342 -4.805 -3.952 1.00 90.75 97 ARG A CA 1
ATOM 739 C C . ARG A 1 97 ? -0.414 -4.283 -5.373 1.00 90.75 97 ARG A C 1
ATOM 741 O O . ARG A 1 97 ? 0.475 -4.558 -6.175 1.00 90.75 97 ARG A O 1
ATOM 748 N N . ARG A 1 98 ? -1.428 -3.466 -5.673 1.00 90.44 98 ARG A N 1
ATOM 749 C CA . ARG A 1 98 ? -1.588 -2.827 -6.988 1.00 90.44 98 ARG A CA 1
ATOM 750 C C . ARG A 1 98 ? -0.373 -1.975 -7.347 1.00 90.44 98 ARG A C 1
ATOM 752 O O . ARG A 1 98 ? 0.112 -2.054 -8.471 1.00 90.44 98 ARG A O 1
ATOM 759 N N . ALA A 1 99 ? 0.148 -1.198 -6.398 1.00 90.62 99 ALA A N 1
ATOM 760 C CA . ALA A 1 99 ? 1.359 -0.416 -6.597 1.00 90.62 99 ALA A CA 1
ATOM 761 C C . ALA A 1 99 ? 2.572 -1.318 -6.867 1.00 90.62 99 A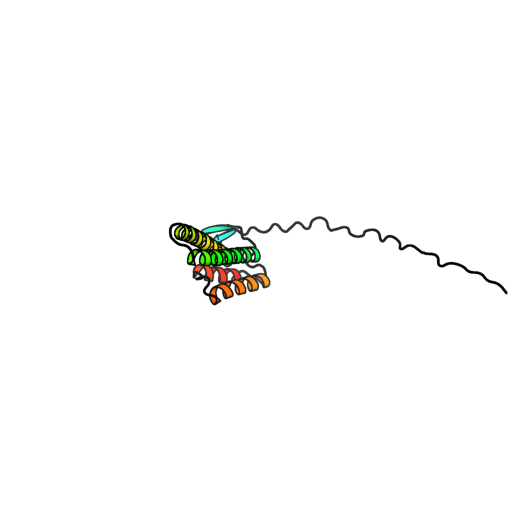LA A C 1
ATOM 763 O O . ALA A 1 99 ? 3.340 -1.010 -7.773 1.00 90.62 99 ALA A O 1
ATOM 764 N N . ALA A 1 100 ? 2.730 -2.433 -6.144 1.00 90.56 100 ALA A N 1
ATOM 765 C CA . ALA A 1 100 ? 3.839 -3.378 -6.299 1.00 90.56 100 ALA A CA 1
ATOM 766 C C . ALA A 1 100 ? 3.850 -4.052 -7.679 1.00 90.56 100 ALA A C 1
ATOM 768 O O . ALA A 1 100 ? 4.892 -4.085 -8.327 1.00 90.56 100 ALA A O 1
ATOM 769 N N . ILE A 1 101 ? 2.696 -4.485 -8.187 1.00 89.88 101 ILE A N 1
ATOM 770 C CA . ILE A 1 101 ? 2.583 -5.127 -9.509 1.00 89.88 101 ILE A CA 1
ATOM 771 C C . ILE A 1 101 ? 2.585 -4.126 -10.678 1.00 89.88 101 ILE A C 1
ATOM 773 O O . ILE A 1 101 ? 2.850 -4.519 -11.814 1.00 89.88 101 ILE A O 1
ATOM 777 N N . ALA A 1 102 ? 2.293 -2.841 -10.425 1.00 89.06 102 ALA A N 1
ATOM 778 C CA . ALA A 1 102 ? 2.185 -1.824 -11.471 1.00 89.06 102 ALA A CA 1
ATOM 779 C C . ALA A 1 102 ? 3.470 -1.739 -12.315 1.00 89.06 102 ALA A C 1
ATOM 781 O O . ALA A 1 102 ? 4.553 -1.578 -11.739 1.00 89.06 102 ALA A O 1
ATOM 782 N N . PRO A 1 103 ? 3.385 -1.821 -13.654 1.00 87.12 103 PRO A N 1
ATOM 783 C CA . PRO A 1 103 ? 4.558 -1.695 -14.502 1.00 87.12 103 PRO A CA 1
ATOM 784 C C . PRO A 1 103 ? 5.161 -0.295 -14.369 1.00 87.12 103 PRO A C 1
ATOM 786 O O . PRO A 1 103 ? 4.450 0.688 -14.154 1.00 87.12 103 PRO A O 1
ATOM 789 N N . VAL A 1 104 ? 6.478 -0.211 -14.522 1.00 86.44 104 VAL A N 1
ATOM 790 C CA . VAL A 1 104 ? 7.201 1.056 -14.659 1.00 86.44 104 VAL A CA 1
ATOM 791 C C . VAL A 1 104 ? 7.626 1.209 -16.113 1.00 86.44 104 VAL A C 1
ATOM 793 O O . VAL A 1 104 ? 8.120 0.261 -16.718 1.00 86.44 104 VAL A O 1
ATOM 796 N N . ILE A 1 105 ? 7.408 2.390 -16.683 1.00 87.19 105 ILE A N 1
ATOM 797 C CA . ILE A 1 105 ? 7.753 2.709 -18.075 1.00 87.19 105 ILE A CA 1
ATOM 798 C C . ILE A 1 105 ? 9.071 3.484 -18.118 1.00 87.19 105 ILE A C 1
ATOM 800 O O . ILE A 1 105 ? 9.824 3.404 -19.083 1.00 87.19 105 ILE A O 1
ATOM 804 N N . THR A 1 106 ? 9.369 4.242 -17.059 1.00 86.81 106 THR A N 1
ATOM 805 C CA . THR A 1 106 ? 10.554 5.102 -16.998 1.00 86.81 106 THR A CA 1
ATOM 806 C C . THR A 1 106 ? 11.405 4.840 -15.759 1.00 86.81 106 THR A C 1
ATOM 808 O O . THR A 1 106 ? 10.915 4.439 -14.701 1.00 86.81 106 THR A O 1
ATOM 811 N N . ILE A 1 107 ? 12.696 5.177 -15.847 1.00 87.25 107 ILE A N 1
ATOM 812 C CA . ILE A 1 107 ? 13.613 5.169 -14.694 1.00 87.25 107 ILE A CA 1
ATOM 813 C C . ILE A 1 107 ? 13.101 6.098 -13.578 1.00 87.25 107 ILE A C 1
ATOM 815 O O . ILE A 1 107 ? 13.293 5.811 -12.396 1.00 87.25 107 ILE A O 1
ATOM 819 N N . ALA A 1 108 ? 12.439 7.206 -13.928 1.00 88.12 108 ALA A N 1
ATOM 820 C CA . ALA A 1 108 ? 11.861 8.128 -12.952 1.00 88.12 108 ALA A CA 1
ATOM 821 C C . ALA A 1 108 ? 10.738 7.464 -12.135 1.00 88.12 108 ALA A C 1
ATOM 823 O O . ALA A 1 108 ? 10.731 7.568 -10.907 1.00 88.12 108 ALA A O 1
ATOM 824 N N . GLU A 1 109 ? 9.836 6.729 -12.790 1.00 89.31 109 GLU A N 1
ATOM 825 C CA . GLU A 1 109 ? 8.789 5.948 -12.119 1.00 89.31 109 GLU A CA 1
ATOM 826 C C . GLU A 1 109 ? 9.377 4.826 -11.263 1.00 89.31 109 GLU A C 1
ATOM 828 O O . GLU A 1 109 ? 8.952 4.643 -10.123 1.00 89.31 109 GLU A O 1
ATOM 833 N N . MET A 1 110 ? 10.402 4.129 -11.764 1.00 91.25 110 MET A N 1
ATOM 834 C CA . MET A 1 110 ? 11.121 3.109 -11.000 1.00 91.25 110 MET A CA 1
ATOM 835 C C . MET A 1 110 ? 11.717 3.686 -9.710 1.00 91.25 110 MET A C 1
ATOM 837 O O . MET A 1 110 ? 11.477 3.151 -8.628 1.00 91.25 110 MET A O 1
ATOM 841 N N . LYS A 1 111 ? 12.433 4.816 -9.794 1.00 91.50 111 LYS A N 1
ATOM 842 C CA . LYS A 1 111 ? 13.002 5.502 -8.620 1.00 91.50 111 LYS A CA 1
ATOM 843 C C . LYS A 1 111 ? 11.919 5.958 -7.643 1.00 91.50 111 LYS A C 1
ATOM 845 O O . LYS A 1 111 ? 12.075 5.786 -6.436 1.00 91.50 111 LYS A O 1
ATOM 850 N N . MET A 1 112 ? 10.817 6.515 -8.150 1.00 92.38 112 MET A N 1
ATOM 851 C CA . MET A 1 112 ? 9.680 6.938 -7.327 1.00 92.38 112 MET A CA 1
ATOM 852 C C . MET A 1 112 ? 9.077 5.759 -6.558 1.00 92.38 112 MET A C 1
ATOM 854 O O . MET A 1 112 ? 8.855 5.861 -5.349 1.00 92.38 112 MET A O 1
ATOM 858 N N . LYS A 1 113 ? 8.847 4.642 -7.252 1.00 93.19 113 LYS A N 1
ATOM 859 C CA . LYS A 1 113 ? 8.292 3.414 -6.687 1.00 93.19 113 LYS A CA 1
ATOM 860 C C . LYS A 1 113 ? 9.230 2.794 -5.655 1.00 93.19 113 LYS A C 1
ATOM 862 O O . LYS A 1 113 ? 8.799 2.544 -4.533 1.00 93.19 113 LYS A O 1
ATOM 867 N N . ALA A 1 114 ? 10.514 2.644 -5.976 1.00 92.62 114 ALA A N 1
ATOM 868 C CA . ALA A 1 114 ? 11.520 2.127 -5.049 1.00 92.62 114 ALA A CA 1
ATOM 869 C C . ALA A 1 114 ? 11.613 2.976 -3.768 1.00 92.62 114 ALA A C 1
ATOM 871 O O . ALA A 1 114 ? 11.523 2.443 -2.665 1.00 92.62 114 ALA A O 1
ATOM 872 N N . ALA A 1 115 ? 11.689 4.305 -3.897 1.00 92.81 115 ALA A N 1
ATOM 873 C CA . ALA A 1 115 ? 11.738 5.207 -2.747 1.00 92.81 115 ALA A CA 1
ATOM 874 C C . ALA A 1 115 ? 10.444 5.199 -1.915 1.00 92.81 115 ALA A C 1
ATOM 876 O O . ALA A 1 115 ? 10.453 5.540 -0.731 1.00 92.81 115 ALA A O 1
ATOM 877 N N . HIS A 1 116 ? 9.296 4.886 -2.521 1.00 91.88 116 HIS A N 1
ATOM 878 C CA . HIS A 1 116 ? 8.044 4.709 -1.787 1.00 91.88 116 HIS A CA 1
ATOM 879 C C . HIS A 1 116 ? 8.085 3.441 -0.933 1.00 91.88 116 HIS A C 1
ATOM 881 O O . HIS A 1 116 ? 7.923 3.537 0.280 1.00 91.88 116 HIS A O 1
ATOM 887 N N . PHE A 1 117 ? 8.396 2.288 -1.530 1.00 90.56 117 PHE A N 1
ATOM 888 C CA . PHE A 1 117 ? 8.457 1.014 -0.807 1.00 90.56 117 PHE A CA 1
ATOM 889 C C . PHE A 1 117 ? 9.577 0.965 0.241 1.00 90.56 117 PHE A C 1
ATOM 891 O O . PHE A 1 117 ? 9.352 0.457 1.335 1.00 90.56 117 PHE A O 1
ATOM 898 N N . GLN A 1 118 ? 10.729 1.591 -0.022 1.00 89.81 118 GLN A N 1
ATOM 899 C CA . GLN A 1 118 ? 11.802 1.735 0.968 1.00 89.81 118 GLN A CA 1
ATOM 900 C C . GLN A 1 118 ? 11.334 2.475 2.232 1.00 89.81 118 GLN A C 1
ATOM 902 O O . GLN A 1 118 ? 11.692 2.098 3.348 1.00 89.81 118 GLN A O 1
ATOM 907 N N . ARG A 1 119 ? 10.522 3.530 2.077 1.00 88.62 119 ARG A N 1
ATOM 908 C CA . ARG A 1 119 ? 9.969 4.266 3.224 1.00 88.62 119 ARG A CA 1
ATOM 909 C C . ARG A 1 119 ? 8.981 3.422 4.019 1.00 88.62 119 ARG A C 1
ATOM 911 O O . ARG A 1 119 ? 9.027 3.463 5.243 1.00 88.62 119 ARG A O 1
ATOM 918 N N . LEU A 1 120 ? 8.143 2.632 3.347 1.00 85.31 120 LEU A N 1
ATOM 919 C CA . LEU A 1 120 ? 7.200 1.738 4.027 1.00 85.31 120 LEU A CA 1
ATOM 920 C C . LEU A 1 120 ? 7.922 0.735 4.931 1.00 85.31 120 LEU A C 1
ATOM 922 O O . LEU A 1 120 ? 7.537 0.576 6.086 1.00 85.31 120 LEU A O 1
ATOM 926 N N . THR A 1 121 ? 9.009 0.132 4.439 1.00 80.88 121 THR A N 1
ATOM 927 C CA . THR A 1 121 ? 9.816 -0.805 5.234 1.00 80.88 121 THR A CA 1
ATOM 928 C C . THR A 1 121 ? 10.583 -0.119 6.360 1.00 80.88 121 THR A C 1
ATOM 930 O O . THR A 1 121 ? 10.710 -0.680 7.441 1.00 80.88 121 THR A O 1
ATOM 933 N N . ALA A 1 122 ? 11.093 1.096 6.132 1.00 80.94 122 ALA A N 1
ATOM 934 C CA . ALA A 1 122 ? 11.923 1.797 7.112 1.00 80.94 122 ALA A CA 1
ATOM 935 C C . ALA A 1 122 ? 11.127 2.316 8.318 1.00 80.94 122 ALA A C 1
ATOM 937 O O . ALA A 1 122 ? 11.663 2.387 9.420 1.00 80.94 122 ALA A O 1
ATOM 938 N N . HIS A 1 123 ? 9.860 2.682 8.119 1.00 75.56 123 HIS A N 1
ATOM 939 C CA . HIS A 1 123 ? 9.018 3.207 9.193 1.00 75.56 123 HIS A CA 1
ATOM 940 C C . HIS A 1 123 ? 8.225 2.126 9.941 1.00 75.56 123 HIS A C 1
ATOM 942 O O . HIS A 1 123 ? 7.461 2.461 10.841 1.00 75.56 123 HIS A O 1
ATOM 948 N N . GLY A 1 124 ? 8.381 0.845 9.576 1.00 69.12 124 GLY A N 1
ATOM 949 C CA . GLY A 1 124 ? 7.592 -0.250 10.155 1.00 69.12 124 GLY A CA 1
ATOM 950 C C . GLY A 1 124 ? 6.088 -0.099 9.908 1.00 69.12 124 GLY A C 1
ATOM 951 O O . GLY A 1 124 ? 5.285 -0.685 10.621 1.00 69.12 124 GLY A O 1
ATOM 952 N N . TRP A 1 125 ? 5.703 0.721 8.926 1.00 68.38 125 TRP A N 1
ATOM 953 C CA . TRP A 1 125 ? 4.308 1.075 8.671 1.00 68.38 125 TRP A CA 1
ATOM 954 C C . TRP A 1 125 ? 3.510 -0.075 8.081 1.00 68.38 125 TRP A C 1
ATOM 956 O O . TRP A 1 125 ? 2.292 -0.091 8.203 1.00 68.38 125 TRP A O 1
ATOM 966 N N . CYS A 1 126 ? 4.182 -1.003 7.400 1.00 67.38 126 CYS A N 1
ATOM 967 C CA . CYS A 1 126 ? 3.496 -2.071 6.705 1.00 67.38 126 CYS A CA 1
ATOM 968 C C . CYS A 1 126 ? 4.419 -3.280 6.516 1.00 67.38 126 CYS A C 1
ATOM 970 O O . CYS A 1 126 ? 5.501 -3.150 5.937 1.00 67.38 126 CYS A O 1
ATOM 972 N N . GLU A 1 127 ? 3.983 -4.461 6.954 1.00 72.94 127 GLU A N 1
ATOM 973 C CA . GLU A 1 127 ? 4.649 -5.728 6.637 1.00 72.94 127 GLU A CA 1
ATOM 974 C C . GLU A 1 127 ? 4.431 -6.040 5.162 1.00 72.94 127 GLU A C 1
ATOM 976 O O . GLU A 1 127 ? 3.299 -6.276 4.735 1.00 72.94 127 GLU A O 1
ATOM 981 N N . ILE A 1 128 ? 5.473 -5.930 4.339 1.00 76.69 128 ILE A N 1
ATOM 982 C CA . ILE A 1 128 ? 5.380 -6.271 2.915 1.00 76.69 128 ILE A CA 1
ATOM 983 C C . ILE A 1 128 ? 5.398 -7.788 2.798 1.00 76.69 128 ILE A C 1
ATOM 985 O O . ILE A 1 128 ? 6.379 -8.421 3.185 1.00 76.69 128 ILE A O 1
ATOM 989 N N . ASP A 1 129 ? 4.318 -8.343 2.251 1.00 82.31 129 ASP A N 1
ATOM 990 C CA . ASP A 1 129 ? 4.237 -9.766 1.951 1.00 82.31 129 ASP A CA 1
ATOM 991 C C . ASP A 1 129 ? 5.356 -10.166 0.972 1.00 82.31 129 ASP A C 1
ATOM 993 O O . ASP A 1 129 ? 5.750 -9.391 0.094 1.00 82.31 129 ASP A O 1
ATOM 997 N N . VAL A 1 130 ? 5.891 -11.378 1.118 1.00 84.50 130 VAL A N 1
ATOM 998 C CA . VAL A 1 130 ? 6.972 -11.885 0.259 1.00 84.50 130 VAL A CA 1
ATOM 999 C C . VAL A 1 130 ? 6.561 -11.886 -1.217 1.00 84.50 130 VAL A C 1
ATOM 1001 O O . VAL A 1 130 ? 7.390 -11.574 -2.078 1.00 84.50 130 VAL A O 1
ATOM 1004 N N . ASP A 1 131 ? 5.296 -12.176 -1.520 1.00 85.62 131 ASP A N 1
ATOM 1005 C CA . ASP A 1 131 ? 4.773 -12.143 -2.885 1.00 85.62 131 ASP A CA 1
ATOM 1006 C C . ASP A 1 131 ? 4.694 -10.711 -3.424 1.00 85.62 131 ASP A C 1
ATOM 1008 O O . ASP A 1 131 ? 5.022 -10.471 -4.589 1.00 85.62 131 ASP A O 1
ATOM 1012 N N . ASP A 1 132 ? 4.359 -9.740 -2.573 1.00 85.44 132 ASP A N 1
ATOM 1013 C CA . ASP A 1 132 ? 4.332 -8.321 -2.937 1.00 85.44 132 ASP A CA 1
ATOM 1014 C C . ASP A 1 132 ? 5.745 -7.802 -3.215 1.00 85.44 132 ASP A C 1
ATOM 1016 O O . ASP A 1 132 ? 5.966 -7.056 -4.174 1.00 85.44 132 ASP A O 1
ATOM 1020 N N . LEU A 1 133 ? 6.726 -8.231 -2.415 1.00 87.06 133 LEU A N 1
ATOM 1021 C CA . LEU A 1 133 ? 8.135 -7.915 -2.635 1.00 87.06 133 LEU A CA 1
ATOM 1022 C C . LEU A 1 133 ? 8.650 -8.540 -3.936 1.00 87.06 133 LEU A C 1
ATOM 1024 O O . LEU A 1 133 ? 9.317 -7.862 -4.719 1.00 87.06 133 LEU A O 1
ATOM 1028 N N . ARG A 1 134 ? 8.329 -9.811 -4.200 1.00 88.38 134 ARG A N 1
ATOM 1029 C CA . ARG A 1 134 ? 8.701 -10.468 -5.460 1.00 88.38 134 ARG A CA 1
ATOM 1030 C C . ARG A 1 134 ? 8.088 -9.734 -6.646 1.00 88.38 134 ARG A C 1
ATOM 1032 O O . ARG A 1 134 ? 8.801 -9.410 -7.591 1.00 88.38 134 ARG A O 1
ATOM 1039 N N . ALA A 1 135 ? 6.806 -9.393 -6.569 1.00 88.38 135 ALA A N 1
ATOM 1040 C CA . ALA A 1 135 ? 6.136 -8.688 -7.648 1.00 88.38 135 ALA A CA 1
ATOM 1041 C C . ALA A 1 135 ? 6.677 -7.264 -7.865 1.00 88.38 135 ALA A C 1
ATOM 1043 O O . ALA A 1 135 ? 6.788 -6.809 -9.007 1.00 88.38 135 ALA A O 1
ATOM 1044 N N . LEU A 1 136 ? 7.073 -6.576 -6.788 1.00 90.50 136 LEU A N 1
ATOM 1045 C CA . LEU A 1 136 ? 7.790 -5.305 -6.856 1.00 90.50 136 LEU A CA 1
ATOM 1046 C C . LEU A 1 136 ? 9.095 -5.451 -7.650 1.00 90.50 136 LEU A C 1
ATOM 1048 O O . LEU A 1 136 ? 9.328 -4.671 -8.575 1.00 90.50 136 LEU A O 1
ATOM 1052 N N . LEU A 1 137 ? 9.919 -6.450 -7.327 1.00 90.62 137 LEU A N 1
ATOM 1053 C CA . LEU A 1 137 ? 11.180 -6.706 -8.027 1.00 90.62 137 LEU A CA 1
ATOM 1054 C C . LEU A 1 137 ? 10.941 -7.077 -9.497 1.00 90.62 137 LEU A C 1
ATOM 1056 O O . LEU A 1 137 ? 11.556 -6.484 -10.386 1.00 90.62 137 LEU A O 1
ATOM 1060 N N . ASP A 1 138 ? 9.982 -7.964 -9.768 1.00 88.88 138 ASP A N 1
ATOM 1061 C CA . ASP A 1 138 ? 9.600 -8.360 -11.126 1.00 88.88 138 ASP A CA 1
ATOM 1062 C C . ASP A 1 138 ? 9.147 -7.159 -11.962 1.00 88.88 138 ASP A C 1
ATOM 1064 O O . ASP A 1 138 ? 9.460 -7.075 -13.152 1.00 88.88 138 ASP A O 1
ATOM 1068 N N . SER A 1 139 ? 8.456 -6.189 -11.353 1.00 86.62 139 SER A N 1
ATOM 1069 C CA . SER A 1 139 ? 8.023 -4.977 -12.053 1.00 86.62 139 SER A CA 1
ATOM 1070 C C . SER A 1 139 ? 9.192 -4.137 -12.581 1.00 86.62 139 SER A C 1
ATOM 1072 O O . SER A 1 139 ? 9.031 -3.460 -13.594 1.00 86.62 139 SER A O 1
ATOM 1074 N N . PHE A 1 140 ? 10.367 -4.210 -11.947 1.00 88.88 140 PHE A N 1
ATOM 1075 C CA . PHE A 1 140 ? 11.573 -3.503 -12.384 1.00 88.88 140 PHE A CA 1
ATOM 1076 C C . PHE A 1 140 ? 12.325 -4.249 -13.487 1.00 88.88 140 PHE A C 1
ATOM 1078 O O . PHE A 1 140 ? 12.888 -3.612 -14.371 1.00 88.88 140 PHE A O 1
ATOM 1085 N N . THR A 1 141 ? 12.290 -5.585 -13.491 1.00 84.38 141 THR A N 1
ATOM 1086 C CA . THR A 1 141 ? 12.968 -6.401 -14.521 1.00 84.38 141 THR A CA 1
ATOM 1087 C C . THR A 1 141 ? 12.387 -6.224 -15.926 1.00 84.38 141 THR A C 1
ATOM 1089 O O . THR A 1 141 ? 13.069 -6.465 -16.918 1.00 84.38 141 THR A O 1
ATOM 1092 N N . LYS A 1 142 ? 11.128 -5.779 -16.019 1.00 78.06 142 LYS A N 1
ATOM 1093 C CA . LYS A 1 142 ? 10.410 -5.557 -17.283 1.00 78.06 142 LYS A CA 1
ATOM 1094 C C . LYS A 1 142 ? 10.736 -4.213 -17.938 1.00 78.06 142 LYS A C 1
ATOM 1096 O O . LYS A 1 142 ? 10.265 -3.958 -19.044 1.00 78.06 142 LYS A O 1
ATOM 1101 N N . LEU A 1 143 ? 11.524 -3.364 -17.274 1.00 72.38 143 LEU A N 1
ATOM 1102 C CA . LEU A 1 143 ? 12.041 -2.131 -17.853 1.00 72.38 143 LEU A CA 1
ATOM 1103 C C . LEU A 1 143 ? 13.128 -2.496 -18.876 1.00 72.38 143 LEU A C 1
ATOM 1105 O O . LEU A 1 143 ? 14.287 -2.692 -18.520 1.00 72.38 143 LEU A O 1
ATOM 1109 N N . GLN A 1 144 ? 12.741 -2.645 -20.142 1.00 60.38 144 GLN A N 1
ATOM 1110 C CA . GLN A 1 144 ? 13.699 -2.793 -21.235 1.00 60.38 144 GLN A CA 1
ATOM 1111 C C . GLN A 1 144 ? 14.310 -1.420 -21.550 1.00 60.38 144 GLN A C 1
ATOM 1113 O O . GLN A 1 144 ? 13.570 -0.463 -21.783 1.00 60.38 144 GLN A O 1
ATOM 1118 N N . SER A 1 145 ? 15.644 -1.337 -21.489 1.00 51.72 145 SER A N 1
ATOM 1119 C CA . SER A 1 145 ? 16.435 -0.191 -21.969 1.00 51.72 145 SER A CA 1
ATOM 1120 C C . SER A 1 145 ? 16.345 -0.031 -23.480 1.00 51.72 145 SER A C 1
ATOM 1122 O O . SER A 1 145 ? 16.322 -1.073 -24.174 1.00 51.72 145 SER A O 1
#